Protein AF-A0A925W6S7-F1 (afdb_monomer)

Solvent-accessible surface area (backbone atoms only — not comparable to full-atom values): 3458 Å² total; per-residue (Å²): 135,84,81,81,61,62,43,54,72,45,81,46,66,90,49,92,46,36,35,38,40,37,38,32,43,52,77,46,82,77,14,44,54,58,51,47,55,54,53,59,67,41,57,88,73,25,86,38,79,45,78,42,55,88,54,45,55,132

Sequence (58 aa):
MDDDHRPDVRLHAPCAGVVVVRVAGSVEEGAARGLHDTLHSQLPRATHVILDLADVRA

Radius of gyration: 11.84 Å; Cα contacts (8 Å, |Δi|>4): 92; chains: 1; bounding box: 29×25×27 Å

Nearest PDB structures (foldseek):
  1h4z-assembly1_A  TM=7.643E-01  e=1.551E-02  Lysinibacillus sphaericus
  1h4y-assembly2_B  TM=7.884E-01  e=6.007E-02  Lysinibacillus sphaericus
  1h4x-assembly2_B  TM=7.556E-01  e=6.007E-02  Lysinibacillus sphaericus
  3ny7-assembly1_A  TM=7.516E-01  e=8.427E-02  Escherichia coli
  8sxh-assembly1_I  TM=5.831E-01  e=2.032E-01  Pseudomonas aeruginosa

Structure (mmCIF, N/CA/C/O backbone):
data_AF-A0A925W6S7-F1
#
_entry.id   AF-A0A925W6S7-F1
#
loop_
_atom_site.group_PDB
_atom_site.id
_atom_site.type_symbol
_atom_site.label_atom_id
_atom_site.label_al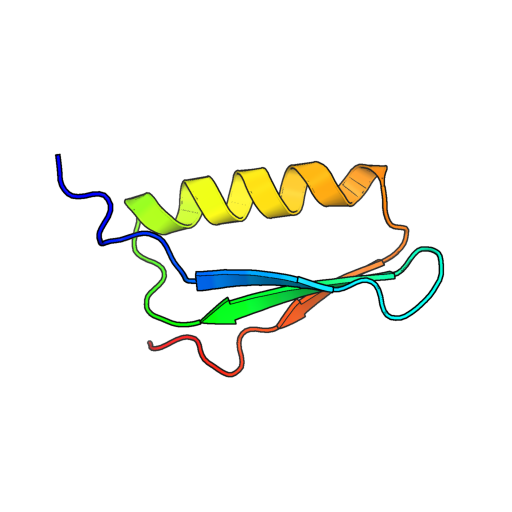t_id
_atom_site.label_comp_id
_atom_site.label_asym_id
_atom_site.label_entity_id
_atom_site.label_seq_id
_atom_site.pdbx_PDB_ins_code
_atom_site.Cartn_x
_atom_site.Cartn_y
_atom_site.Cartn_z
_atom_site.occupancy
_atom_site.B_iso_or_equiv
_atom_site.auth_seq_id
_atom_site.auth_comp_i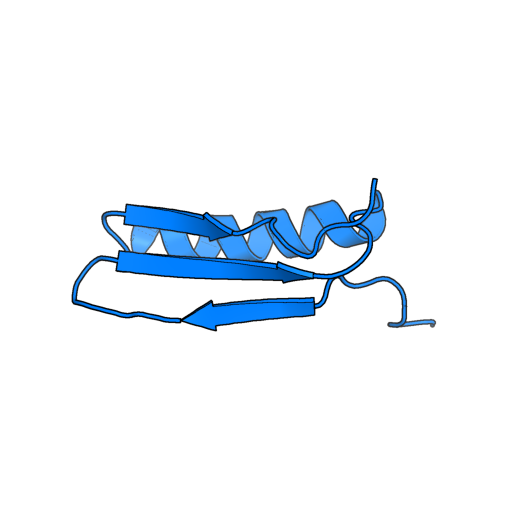d
_atom_site.auth_asym_id
_atom_site.auth_atom_id
_atom_site.pdbx_PDB_model_num
ATOM 1 N N . MET A 1 1 ? 13.175 17.042 -14.938 1.00 45.09 1 MET A N 1
ATOM 2 C CA . MET A 1 1 ? 13.123 16.264 -13.686 1.00 45.09 1 MET A CA 1
ATO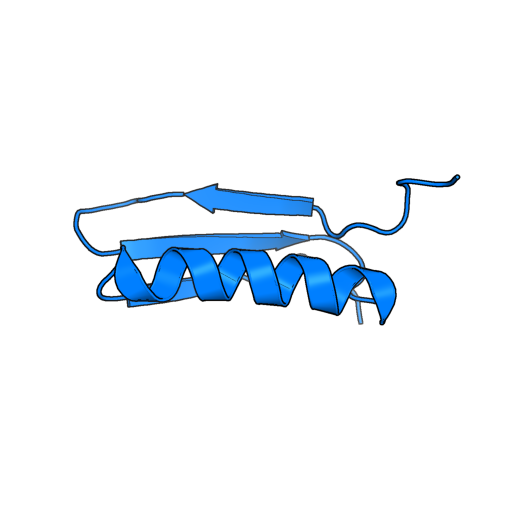M 3 C C . MET A 1 1 ? 12.026 15.255 -13.901 1.00 45.09 1 MET A C 1
ATOM 5 O O . MET A 1 1 ? 10.862 15.608 -13.780 1.00 45.09 1 MET A O 1
ATOM 9 N N . ASP A 1 2 ? 12.411 14.084 -14.392 1.00 46.78 2 ASP A N 1
ATOM 10 C CA . ASP A 1 2 ? 11.496 13.030 -14.808 1.00 46.78 2 ASP A CA 1
ATOM 11 C C . ASP A 1 2 ? 10.814 12.429 -13.579 1.00 46.78 2 ASP A C 1
ATOM 13 O O . ASP A 1 2 ? 11.437 11.747 -12.770 1.00 46.78 2 ASP A O 1
ATOM 17 N N . ASP A 1 3 ? 9.521 12.708 -13.440 1.00 53.09 3 ASP A N 1
ATOM 18 C CA . ASP A 1 3 ? 8.622 12.091 -12.457 1.00 53.09 3 ASP A CA 1
ATOM 19 C C . ASP A 1 3 ? 8.158 10.686 -12.920 1.00 53.09 3 ASP A C 1
ATOM 21 O O . ASP A 1 3 ? 7.153 10.160 -12.453 1.00 53.09 3 ASP A O 1
ATOM 25 N N . ASP A 1 4 ? 8.886 10.084 -13.871 1.00 54.88 4 ASP A N 1
ATOM 26 C CA . ASP A 1 4 ? 8.438 8.962 -14.714 1.00 54.88 4 ASP A CA 1
ATOM 27 C C . ASP A 1 4 ? 8.845 7.570 -14.187 1.00 54.88 4 ASP A C 1
ATOM 29 O O . ASP A 1 4 ? 8.567 6.554 -14.809 1.00 54.88 4 ASP A O 1
ATOM 33 N N . HIS A 1 5 ? 9.490 7.500 -13.016 1.00 58.78 5 HIS A N 1
ATOM 34 C CA . HIS A 1 5 ? 9.919 6.232 -12.398 1.00 58.78 5 HIS A CA 1
ATOM 35 C C . HIS A 1 5 ? 9.202 5.937 -11.074 1.00 58.78 5 HIS A C 1
ATOM 37 O O . HIS A 1 5 ? 9.708 5.173 -10.254 1.00 58.78 5 HIS A O 1
ATOM 43 N N . ARG A 1 6 ? 8.042 6.552 -10.800 1.00 65.62 6 ARG A N 1
ATOM 44 C CA . ARG A 1 6 ? 7.252 6.182 -9.614 1.00 65.62 6 ARG A CA 1
ATOM 45 C C . ARG A 1 6 ? 6.370 4.973 -9.934 1.00 65.62 6 ARG A C 1
ATOM 47 O O . ARG A 1 6 ? 5.738 4.957 -10.988 1.00 65.62 6 ARG A O 1
ATOM 54 N N . PRO A 1 7 ? 6.280 3.985 -9.031 1.00 71.38 7 PRO A N 1
ATOM 55 C CA . PRO A 1 7 ? 5.367 2.875 -9.221 1.00 71.38 7 PRO A CA 1
ATOM 56 C C . PRO A 1 7 ? 3.934 3.414 -9.118 1.00 71.38 7 PRO A C 1
ATOM 58 O O . PRO A 1 7 ? 3.667 4.321 -8.322 1.00 71.38 7 PRO A O 1
ATOM 61 N N . ASP A 1 8 ? 3.007 2.873 -9.911 1.00 85.88 8 ASP A N 1
ATOM 62 C CA . ASP A 1 8 ? 1.587 3.214 -9.767 1.00 85.88 8 ASP A CA 1
ATOM 63 C C . ASP A 1 8 ? 1.097 2.574 -8.463 1.00 85.88 8 ASP A C 1
ATOM 65 O O . ASP A 1 8 ? 0.956 1.352 -8.370 1.00 85.88 8 ASP A O 1
ATOM 69 N N . VAL A 1 9 ? 0.919 3.406 -7.432 1.00 88.56 9 VAL A N 1
ATOM 70 C CA . VAL A 1 9 ? 0.464 2.988 -6.106 1.00 88.56 9 VAL A CA 1
ATOM 71 C C . VAL A 1 9 ? -0.963 3.460 -5.888 1.00 88.56 9 VAL A C 1
ATOM 73 O O . VAL A 1 9 ? -1.249 4.658 -5.880 1.00 88.56 9 VAL A O 1
ATOM 76 N N . ARG A 1 10 ? -1.863 2.509 -5.636 1.00 91.25 10 ARG A N 1
ATOM 77 C CA . ARG A 1 10 ? -3.280 2.780 -5.382 1.00 91.25 10 ARG A CA 1
ATOM 78 C C . ARG A 1 10 ? -3.691 2.265 -4.016 1.00 91.25 10 ARG A C 1
ATOM 80 O O . ARG A 1 10 ? -3.392 1.131 -3.652 1.00 91.25 10 ARG A O 1
ATOM 87 N N . LEU A 1 11 ? -4.416 3.101 -3.281 1.00 91.94 11 LEU A N 1
ATOM 88 C CA . LEU A 1 11 ? -4.947 2.779 -1.962 1.00 91.94 11 LEU A CA 1
ATOM 89 C C . LEU A 1 11 ? -6.441 2.474 -2.060 1.00 91.94 11 LEU A C 1
ATOM 91 O O . LEU A 1 11 ? -7.209 3.256 -2.621 1.00 91.94 11 LEU A O 1
ATOM 95 N N . HIS A 1 12 ? -6.855 1.354 -1.478 1.00 92.56 12 HIS A N 1
ATOM 96 C CA . HIS A 1 12 ? -8.253 0.958 -1.364 1.00 92.56 12 HIS A CA 1
ATOM 97 C C . HIS A 1 12 ? -8.546 0.454 0.053 1.00 92.56 12 HIS A C 1
ATOM 99 O O . HIS A 1 12 ? -7.767 -0.309 0.610 1.00 92.56 12 HIS A O 1
ATOM 105 N N . ALA A 1 13 ? -9.671 0.861 0.641 1.00 92.31 13 ALA A N 1
ATOM 106 C CA . ALA A 1 13 ? -10.093 0.432 1.974 1.00 92.31 13 ALA A CA 1
ATOM 107 C C . ALA A 1 13 ? -11.394 -0.386 1.864 1.00 92.31 13 ALA A C 1
ATOM 109 O O . ALA A 1 13 ? -12.476 0.204 1.844 1.00 92.31 13 ALA A O 1
ATOM 110 N N . PRO A 1 14 ? -11.316 -1.725 1.740 1.00 91.44 14 PRO A N 1
ATOM 111 C CA . PRO A 1 14 ? -12.496 -2.563 1.505 1.00 91.44 14 PRO A CA 1
ATOM 112 C C . PRO A 1 14 ? -13.419 -2.654 2.727 1.00 91.44 14 PRO A C 1
ATOM 114 O O . PRO A 1 14 ? -14.623 -2.854 2.585 1.00 91.44 14 PRO A O 1
ATOM 117 N N . CYS A 1 15 ? -12.867 -2.519 3.934 1.00 92.81 15 CYS A N 1
ATOM 118 C CA . CYS A 1 15 ? -13.612 -2.520 5.187 1.00 92.81 15 CYS A CA 1
ATOM 119 C C . CYS A 1 15 ? -12.825 -1.805 6.298 1.00 92.81 15 CYS A C 1
ATOM 121 O O . CYS A 1 15 ? -11.659 -1.440 6.129 1.00 92.81 15 CYS A O 1
ATOM 123 N N . ALA A 1 16 ? -13.477 -1.578 7.442 1.00 91.88 16 ALA A N 1
ATOM 124 C CA . ALA A 1 16 ? -12.872 -0.881 8.572 1.00 91.88 16 ALA A CA 1
ATOM 125 C C . ALA A 1 16 ? -11.596 -1.591 9.057 1.00 91.88 16 ALA A C 1
ATOM 127 O O . ALA A 1 16 ? -11.599 -2.792 9.319 1.00 91.88 16 ALA A O 1
ATOM 128 N N . GLY A 1 17 ? -10.507 -0.830 9.190 1.00 93.00 17 GLY A N 1
ATOM 129 C CA . GLY A 1 17 ? -9.221 -1.336 9.672 1.00 93.00 17 GLY A CA 1
ATOM 130 C C . GLY A 1 17 ? -8.401 -2.119 8.643 1.00 93.00 17 GLY A C 1
ATOM 131 O O . GLY A 1 17 ? -7.328 -2.599 9.003 1.00 93.00 17 GLY A O 1
ATOM 132 N N . VAL A 1 18 ? -8.853 -2.232 7.388 1.00 94.69 18 VAL A N 1
ATOM 133 C CA . VAL A 1 18 ? -8.102 -2.875 6.300 1.00 94.69 18 VAL A CA 1
ATOM 134 C C . VAL A 1 18 ? -7.795 -1.856 5.210 1.00 94.69 18 VAL A C 1
ATOM 136 O O . VAL A 1 18 ? -8.695 -1.192 4.697 1.00 94.69 18 VAL A O 1
ATOM 139 N N . VAL A 1 19 ? -6.524 -1.766 4.823 1.00 96.06 19 VAL A N 1
ATOM 140 C CA . VAL A 1 19 ? -6.068 -1.004 3.656 1.00 96.06 19 VAL A CA 1
ATOM 141 C C . VAL A 1 19 ? -5.321 -1.940 2.717 1.00 96.06 19 VAL A C 1
ATOM 143 O O . VAL A 1 19 ? -4.418 -2.662 3.130 1.00 96.06 19 VAL A O 1
ATOM 146 N N . VAL A 1 20 ? -5.697 -1.915 1.446 1.00 95.44 20 VAL A N 1
ATOM 147 C CA . VAL A 1 20 ? -5.012 -2.585 0.344 1.00 95.44 20 VAL A CA 1
ATOM 148 C C . VAL A 1 20 ? -4.195 -1.539 -0.406 1.00 95.44 20 VAL A C 1
ATOM 150 O O . VAL A 1 20 ? -4.735 -0.529 -0.862 1.00 95.44 20 VAL A O 1
ATOM 153 N N . VAL A 1 21 ? -2.895 -1.787 -0.527 1.00 94.62 21 VAL A N 1
ATOM 154 C CA . VAL A 1 21 ? -1.946 -0.997 -1.310 1.00 94.62 21 VAL A CA 1
ATOM 155 C C . VAL A 1 21 ? -1.594 -1.812 -2.544 1.00 94.62 21 VAL A C 1
ATOM 157 O O . VAL A 1 21 ? -0.854 -2.78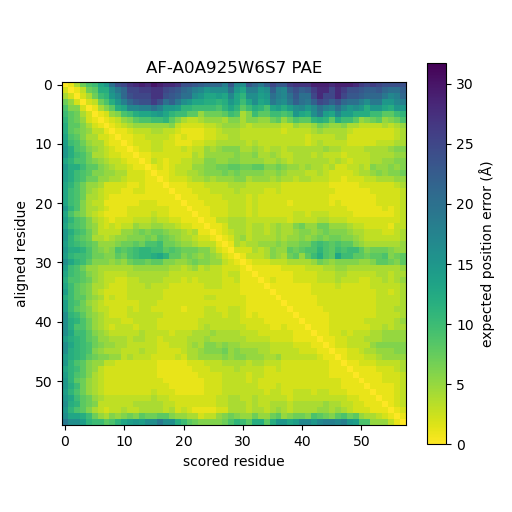8 -2.445 1.00 94.62 21 VAL A O 1
ATOM 160 N N . ARG A 1 22 ? -2.149 -1.444 -3.699 1.00 94.31 22 ARG A N 1
ATOM 161 C CA . ARG A 1 22 ? -1.823 -2.083 -4.978 1.00 94.31 22 ARG A CA 1
ATOM 162 C C . ARG A 1 22 ? -0.653 -1.362 -5.616 1.00 94.31 22 ARG A C 1
ATOM 164 O O . ARG A 1 22 ? -0.691 -0.139 -5.730 1.00 94.31 22 ARG A O 1
ATOM 171 N N . VAL A 1 23 ? 0.349 -2.126 -6.027 1.00 92.69 23 VAL A N 1
ATOM 172 C CA . VAL A 1 23 ? 1.547 -1.635 -6.706 1.00 92.69 23 VAL A CA 1
ATOM 173 C C . VAL A 1 23 ? 1.585 -2.236 -8.103 1.00 92.69 23 VAL A C 1
ATOM 175 O O . VAL A 1 23 ? 1.467 -3.449 -8.262 1.00 92.69 23 VAL A O 1
ATOM 178 N N . ALA A 1 24 ? 1.753 -1.387 -9.110 1.00 91.12 24 ALA A N 1
ATOM 179 C CA . ALA A 1 24 ? 1.924 -1.804 -10.494 1.00 91.12 24 ALA A CA 1
ATOM 180 C C . ALA A 1 24 ? 3.163 -1.146 -11.116 1.00 91.12 24 ALA A C 1
ATOM 182 O O . ALA A 1 24 ? 3.507 -0.006 -10.795 1.00 91.12 24 ALA A O 1
ATOM 183 N N . GLY A 1 25 ? 3.816 -1.863 -12.034 1.00 88.00 25 GLY A N 1
ATOM 184 C CA . GLY A 1 25 ? 5.018 -1.389 -12.728 1.00 88.00 25 GLY A CA 1
ATOM 185 C C . GLY A 1 25 ? 6.324 -1.924 -12.134 1.00 88.00 25 GLY A C 1
ATOM 186 O O . GLY A 1 25 ? 6.347 -3.009 -11.558 1.00 88.00 25 GLY A O 1
ATOM 187 N N . SER A 1 26 ? 7.422 -1.191 -12.332 1.00 84.88 26 SER A N 1
ATOM 188 C CA . SER A 1 26 ? 8.751 -1.534 -11.805 1.00 84.88 26 SER A CA 1
ATOM 189 C C . SER A 1 26 ? 8.989 -0.842 -10.460 1.00 84.88 26 SER A C 1
ATOM 191 O O . SER A 1 26 ? 8.605 0.316 -10.279 1.00 84.88 26 SER A O 1
ATOM 193 N N . VAL A 1 27 ? 9.627 -1.538 -9.515 1.00 82.81 27 VAL A N 1
ATOM 194 C CA . VAL A 1 27 ? 10.037 -0.970 -8.220 1.00 82.81 27 VAL A CA 1
ATOM 195 C C . VAL A 1 27 ? 11.556 -0.811 -8.213 1.00 82.81 27 VAL A C 1
ATOM 197 O O . VAL A 1 27 ? 12.292 -1.637 -7.682 1.00 82.81 27 VAL A O 1
ATOM 200 N N . GLU A 1 28 ? 12.022 0.266 -8.834 1.00 83.69 28 GLU A N 1
ATOM 201 C CA . GLU A 1 28 ? 13.432 0.665 -8.845 1.00 83.69 28 GLU A CA 1
ATOM 202 C C . GLU A 1 28 ? 13.824 1.407 -7.554 1.00 83.69 28 GLU A C 1
ATOM 204 O O . GLU A 1 28 ? 12.976 1.770 -6.738 1.00 83.69 28 GLU A O 1
ATOM 209 N N . GLU A 1 29 ? 15.115 1.670 -7.343 1.00 76.44 29 GLU A N 1
ATOM 210 C CA . GLU A 1 29 ? 15.625 2.257 -6.091 1.00 76.44 29 GLU A CA 1
ATOM 211 C C . GLU A 1 29 ? 14.940 3.595 -5.728 1.00 76.44 29 GLU A C 1
ATOM 213 O O . GLU A 1 29 ? 14.591 3.833 -4.569 1.00 76.44 29 GLU A O 1
ATOM 218 N N . GLY A 1 30 ? 14.644 4.437 -6.728 1.00 69.38 30 GLY A N 1
ATOM 219 C CA . GLY A 1 30 ? 13.899 5.690 -6.539 1.00 69.38 30 GLY A CA 1
ATOM 220 C C . GL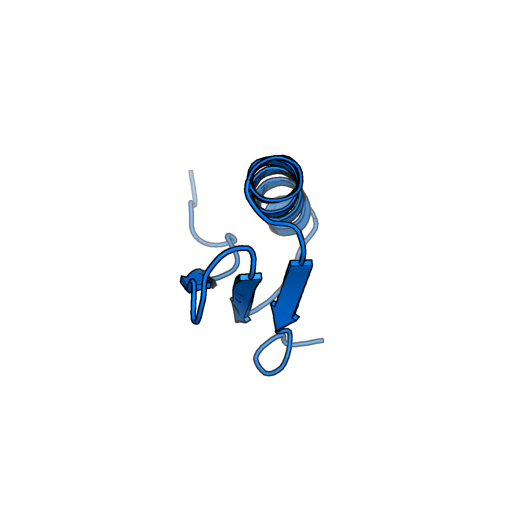Y A 1 30 ? 12.413 5.490 -6.203 1.00 69.38 30 GLY A C 1
ATOM 221 O O . GLY A 1 30 ? 11.844 6.240 -5.406 1.00 69.38 30 GLY A O 1
ATOM 222 N N . ALA A 1 31 ? 11.799 4.445 -6.759 1.00 76.25 31 ALA A N 1
ATOM 223 C CA . ALA A 1 31 ? 10.408 4.052 -6.535 1.00 76.25 31 ALA A CA 1
ATOM 224 C C . ALA A 1 31 ? 10.185 3.453 -5.139 1.00 76.25 31 ALA A C 1
ATOM 226 O O . ALA A 1 31 ? 9.172 3.727 -4.485 1.00 76.25 31 ALA A O 1
ATOM 227 N N . ALA A 1 32 ? 11.149 2.659 -4.667 1.00 83.56 32 ALA A N 1
ATOM 228 C CA . ALA A 1 32 ? 11.073 1.928 -3.408 1.00 83.56 32 ALA A CA 1
ATOM 229 C C . ALA A 1 32 ? 10.877 2.857 -2.203 1.00 83.56 32 ALA A C 1
ATOM 231 O O . ALA A 1 32 ? 10.108 2.541 -1.294 1.00 83.56 32 ALA A O 1
ATOM 232 N N . ARG A 1 33 ? 11.510 4.038 -2.210 1.00 85.62 33 ARG A N 1
ATOM 233 C CA . ARG A 1 33 ? 11.365 5.015 -1.123 1.00 85.62 33 ARG A CA 1
ATOM 234 C C . ARG A 1 33 ? 9.953 5.602 -1.044 1.00 85.62 33 ARG A C 1
ATOM 236 O O . ARG A 1 33 ? 9.390 5.688 0.042 1.00 85.62 33 ARG A O 1
ATOM 243 N N . GLY A 1 34 ? 9.351 5.945 -2.183 1.00 84.75 34 GLY A N 1
ATOM 244 C CA . GLY A 1 34 ? 7.968 6.437 -2.222 1.00 84.75 34 GLY A CA 1
ATOM 245 C C . GLY A 1 34 ? 6.954 5.376 -1.785 1.00 84.75 34 GLY A C 1
ATOM 246 O O . GLY A 1 34 ? 5.998 5.679 -1.064 1.00 84.75 34 GLY A O 1
ATOM 247 N N . LEU A 1 35 ? 7.193 4.117 -2.164 1.00 87.19 35 LEU A N 1
ATOM 248 C CA . LEU A 1 35 ? 6.394 2.984 -1.703 1.00 87.19 35 LEU A CA 1
ATOM 249 C C . LEU A 1 35 ? 6.532 2.774 -0.187 1.00 87.19 35 LEU A C 1
ATOM 251 O O . LEU A 1 35 ? 5.520 2.611 0.496 1.00 87.19 35 LEU A O 1
ATOM 255 N N . HIS A 1 36 ? 7.756 2.838 0.346 1.00 90.12 36 HIS A N 1
ATOM 256 C CA . HIS A 1 36 ? 8.018 2.766 1.784 1.00 90.12 36 HIS A CA 1
ATOM 257 C C . HIS A 1 36 ? 7.234 3.835 2.551 1.00 90.12 36 HIS A C 1
ATOM 259 O O . HIS A 1 36 ? 6.511 3.509 3.492 1.00 90.12 36 HIS A O 1
ATOM 265 N N . ASP A 1 37 ? 7.321 5.096 2.128 1.00 89.88 37 ASP A N 1
ATOM 266 C CA . ASP A 1 37 ? 6.663 6.206 2.820 1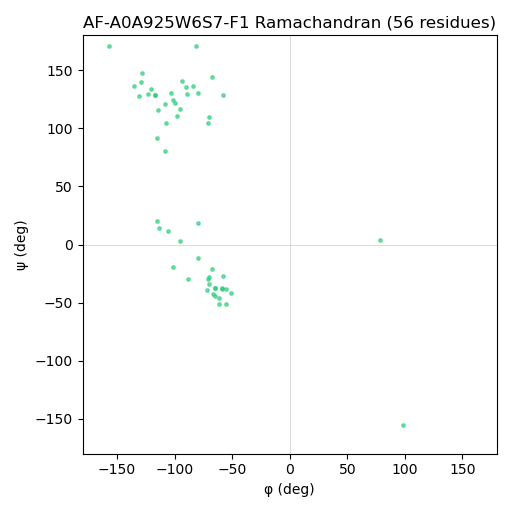.00 89.88 37 ASP A CA 1
ATOM 267 C C . ASP A 1 37 ? 5.133 6.075 2.759 1.00 89.88 37 ASP A C 1
ATOM 269 O O . ASP A 1 37 ? 4.431 6.313 3.749 1.00 89.88 37 ASP A O 1
ATOM 273 N N . THR A 1 38 ? 4.611 5.600 1.623 1.00 89.00 38 THR A N 1
ATOM 274 C CA . THR A 1 38 ? 3.184 5.301 1.466 1.00 89.00 38 THR A CA 1
ATOM 275 C C . THR A 1 38 ? 2.750 4.215 2.442 1.00 89.00 38 THR A C 1
ATOM 277 O O . THR A 1 38 ? 1.809 4.439 3.203 1.00 89.00 38 THR A O 1
ATOM 280 N N . LEU A 1 39 ? 3.449 3.079 2.495 1.00 91.25 39 LEU A N 1
ATOM 281 C CA . LEU A 1 39 ? 3.130 1.979 3.410 1.00 91.25 39 LEU A CA 1
ATOM 282 C C . LEU A 1 39 ? 3.226 2.411 4.873 1.00 91.25 39 LEU A C 1
ATOM 284 O O . LEU A 1 39 ?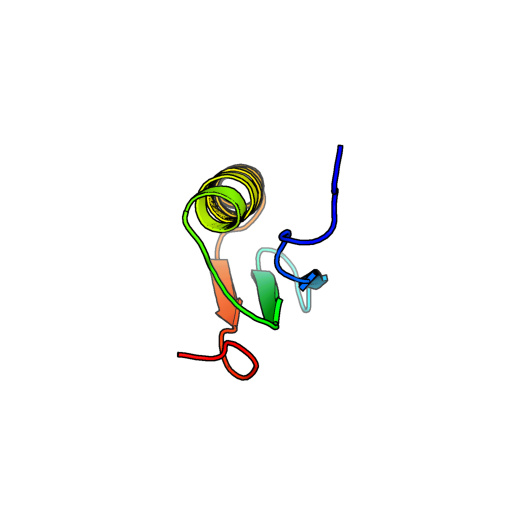 2.301 2.167 5.649 1.00 91.25 39 LEU A O 1
ATOM 288 N N . HIS A 1 40 ? 4.297 3.119 5.232 1.00 93.25 40 HIS A N 1
ATOM 289 C CA . HIS A 1 40 ? 4.522 3.601 6.588 1.00 93.25 40 HIS A CA 1
ATOM 290 C C . HIS A 1 40 ? 3.384 4.512 7.067 1.00 93.25 40 HIS A C 1
ATOM 292 O O . HIS A 1 40 ? 2.938 4.402 8.208 1.00 93.25 40 HIS A O 1
ATOM 298 N N . SER A 1 41 ? 2.841 5.354 6.180 1.00 92.75 41 SER A N 1
ATOM 299 C CA . SER A 1 41 ? 1.700 6.221 6.502 1.00 92.75 41 SER A CA 1
ATOM 300 C C . SER A 1 41 ? 0.384 5.469 6.762 1.00 92.75 41 SER A C 1
ATOM 302 O O . SER A 1 41 ? -0.508 6.018 7.415 1.00 92.75 41 SER A O 1
ATOM 304 N N . GLN A 1 42 ? 0.253 4.225 6.281 1.00 91.94 42 GLN A N 1
ATOM 305 C CA . GLN A 1 42 ? -0.947 3.402 6.481 1.00 91.94 42 GLN A CA 1
ATOM 306 C C . GLN A 1 42 ? -0.894 2.571 7.766 1.00 91.94 42 GLN A C 1
ATOM 308 O O . GLN A 1 42 ? -1.942 2.343 8.368 1.00 91.94 42 GLN A O 1
ATOM 313 N N . LEU A 1 43 ? 0.298 2.174 8.226 1.00 89.62 43 LEU A N 1
ATOM 314 C CA . LEU A 1 43 ? 0.478 1.357 9.435 1.00 89.62 43 LEU A CA 1
ATOM 315 C C . LEU A 1 43 ? -0.245 1.888 10.692 1.00 89.62 43 LEU A C 1
ATOM 317 O O . LEU A 1 43 ? -0.846 1.082 11.393 1.00 89.62 43 LEU A O 1
ATOM 321 N N . PRO A 1 44 ? -0.259 3.201 11.005 1.00 93.75 44 PRO A N 1
ATOM 322 C CA . PRO A 1 44 ? -0.998 3.697 12.170 1.00 93.75 44 PRO A CA 1
ATOM 323 C C . PRO A 1 44 ? -2.509 3.853 11.928 1.00 93.75 44 PRO A C 1
ATOM 325 O O . PRO A 1 44 ? -3.254 4.098 12.873 1.00 93.75 44 PRO A O 1
ATOM 328 N N . ARG A 1 45 ? -2.975 3.771 10.674 1.00 88.62 45 ARG A N 1
ATOM 329 C CA . ARG A 1 45 ? -4.372 4.032 10.274 1.00 88.62 45 ARG A CA 1
ATOM 330 C C . ARG A 1 45 ? -5.182 2.759 10.054 1.00 88.62 45 ARG A C 1
ATOM 332 O O . ARG A 1 45 ? -6.410 2.816 10.049 1.00 88.62 45 ARG A O 1
ATOM 339 N N . ALA A 1 46 ? -4.507 1.634 9.850 1.00 93.00 46 ALA A N 1
ATOM 340 C CA . ALA A 1 46 ? -5.119 0.353 9.556 1.00 93.00 46 ALA A CA 1
ATOM 341 C C . ALA A 1 46 ? -4.565 -0.725 10.484 1.00 93.00 46 ALA A C 1
ATOM 343 O O . ALA A 1 46 ? -3.371 -0.784 10.753 1.00 93.00 46 ALA A O 1
ATOM 344 N N . THR A 1 47 ? -5.441 -1.611 10.943 1.00 94.94 47 THR A N 1
ATOM 345 C CA . THR A 1 47 ? -5.046 -2.815 11.681 1.00 94.94 47 THR A CA 1
ATOM 346 C C . THR A 1 47 ? -4.371 -3.825 10.753 1.00 94.94 47 THR A C 1
ATOM 348 O O . THR A 1 47 ? -3.499 -4.572 11.185 1.00 94.94 47 THR A O 1
ATOM 351 N N . HIS A 1 48 ? -4.755 -3.829 9.474 1.00 94.50 48 HIS A N 1
ATOM 352 C CA . HIS A 1 48 ? -4.191 -4.686 8.440 1.00 94.50 48 HIS A CA 1
ATOM 353 C C . HIS A 1 48 ? -3.832 -3.861 7.205 1.00 94.50 48 HIS A C 1
ATOM 355 O O . HIS A 1 48 ? -4.676 -3.151 6.653 1.00 94.50 48 HIS A O 1
ATOM 361 N N . VAL A 1 49 ? -2.591 -4.005 6.746 1.00 94.75 49 VAL A N 1
ATOM 362 C CA . VAL A 1 49 ? -2.119 -3.459 5.471 1.00 94.75 49 VAL A CA 1
ATOM 363 C C . VAL A 1 49 ? -1.787 -4.631 4.554 1.00 94.75 49 VAL A C 1
ATOM 365 O O . VAL A 1 49 ? -0.903 -5.429 4.857 1.00 94.75 49 VAL A O 1
ATOM 368 N N . ILE A 1 50 ? -2.521 -4.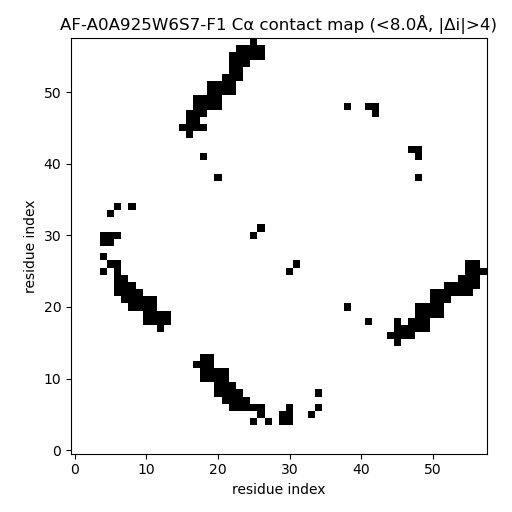751 3.451 1.00 94.75 50 ILE A N 1
ATOM 369 C CA . ILE A 1 50 ? -2.317 -5.772 2.422 1.00 94.75 50 ILE A CA 1
ATOM 370 C C . ILE A 1 50 ? -1.552 -5.119 1.277 1.00 94.75 50 ILE A C 1
ATOM 372 O O . ILE A 1 50 ? -2.025 -4.144 0.699 1.00 94.75 50 ILE A O 1
ATOM 376 N N . LEU A 1 51 ? -0.383 -5.656 0.949 1.00 94.12 51 LEU A N 1
ATOM 377 C CA . LEU A 1 51 ? 0.414 -5.217 -0.190 1.00 94.12 51 LEU A CA 1
ATOM 378 C C . LEU A 1 51 ? 0.145 -6.152 -1.376 1.00 94.12 51 LEU A C 1
ATOM 380 O O . LEU A 1 51 ? 0.525 -7.321 -1.336 1.00 94.12 51 LEU A O 1
ATOM 384 N N . ASP A 1 52 ? -0.532 -5.641 -2.402 1.00 94.06 52 ASP A N 1
ATO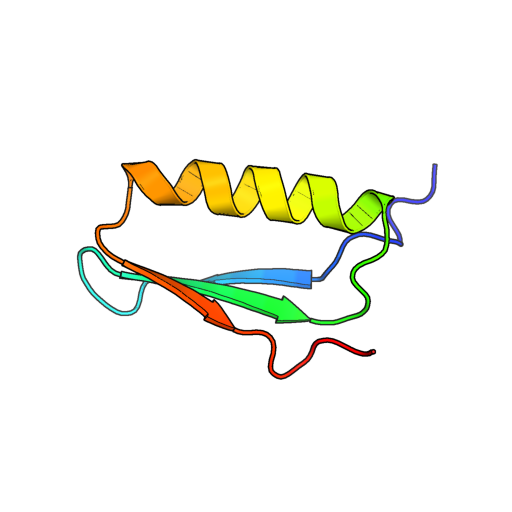M 385 C CA . ASP A 1 52 ? -0.825 -6.364 -3.641 1.00 94.06 52 ASP A CA 1
ATOM 386 C C . ASP A 1 52 ? 0.234 -6.032 -4.700 1.00 94.06 52 ASP A C 1
ATOM 388 O O . ASP A 1 52 ? 0.375 -4.880 -5.117 1.00 94.06 52 ASP A O 1
ATOM 392 N N . LEU A 1 53 ? 0.984 -7.060 -5.103 1.00 92.56 53 LEU A N 1
ATOM 393 C CA . LEU A 1 53 ? 2.103 -6.986 -6.044 1.00 92.56 53 LEU A CA 1
ATOM 394 C C . LEU A 1 53 ? 1.812 -7.722 -7.361 1.00 92.56 53 LEU A C 1
ATOM 396 O O . LEU A 1 53 ? 2.741 -7.999 -8.116 1.00 92.56 53 LEU A O 1
ATOM 400 N N . ALA A 1 54 ? 0.551 -8.074 -7.638 1.00 94.31 54 ALA A N 1
ATOM 401 C CA . ALA A 1 54 ? 0.189 -8.887 -8.800 1.00 94.31 54 ALA A CA 1
ATOM 402 C C . ALA A 1 54 ? 0.623 -8.276 -10.148 1.00 94.31 54 ALA A C 1
ATOM 404 O O . ALA A 1 54 ? 0.875 -9.015 -11.097 1.00 94.31 54 ALA A O 1
ATOM 405 N N . ASP A 1 55 ? 0.738 -6.946 -10.221 1.00 91.94 55 ASP A N 1
ATOM 406 C CA . ASP A 1 55 ? 1.119 -6.206 -11.431 1.00 91.94 55 ASP A CA 1
ATOM 407 C C . ASP A 1 55 ? 2.559 -5.657 -11.387 1.00 91.94 55 ASP A C 1
ATOM 409 O O . ASP A 1 55 ? 2.934 -4.818 -12.218 1.00 91.94 55 ASP A O 1
ATOM 413 N N . VAL A 1 56 ? 3.370 -6.087 -10.415 1.00 90.50 56 VAL A N 1
ATOM 414 C CA . VAL A 1 56 ? 4.783 -5.698 -10.336 1.00 90.50 56 VAL A CA 1
ATOM 415 C C . VAL A 1 56 ? 5.605 -6.542 -11.303 1.00 90.50 56 VAL A C 1
ATOM 417 O O . VAL A 1 56 ? 5.502 -7.768 -11.335 1.00 90.50 56 VAL A O 1
ATOM 420 N N . ARG A 1 57 ? 6.431 -5.873 -12.109 1.00 85.00 57 ARG A N 1
ATOM 421 C CA . ARG A 1 57 ? 7.358 -6.520 -13.043 1.00 85.00 57 ARG A CA 1
ATOM 422 C C . ARG A 1 57 ? 8.694 -6.761 -12.340 1.00 85.00 57 ARG A C 1
ATOM 424 O O . ARG A 1 57 ? 9.170 -5.876 -11.633 1.00 85.00 57 ARG A O 1
ATOM 431 N N . ALA A 1 58 ? 9.243 -7.961 -12.525 1.00 69.00 58 ALA A N 1
ATOM 432 C CA . ALA A 1 58 ? 10.578 -8.341 -12.064 1.00 69.00 58 ALA A CA 1
ATOM 433 C C . ALA A 1 58 ? 11.667 -7.853 -13.026 1.00 69.00 58 ALA A C 1
ATOM 435 O O . ALA A 1 58 ? 11.368 -7.760 -14.241 1.00 69.00 58 ALA A O 1
#

Secondary structure (DSSP, 8-state):
---TT--EEEEEEEETTEEEEEEEE---HHHHHHHHHHHHHHTTT-SEEEEEEEEE--

Mean predicted aligned error: 5.17 Å

pLDDT: mean 85.56, std 12.55, range [45.09, 96.06]

Foldseek 3Di:
DDPPPAWPWDWDDPDQQEIEIETAEECDPVNVVVVVVVQVVCVVRHVYYHYHCVRYDD